Protein AF-A0A3D6EPU0-F1 (afdb_monomer_lite)

Secondary structure (DSSP, 8-state):
--HHHHHHHHH-SEEEEEESSPPPHHHHHHHHHHHHTT-EEEEEEETTS------TT-EEEEE-TTT--HHHHHHHHHH--

pLDDT: mean 90.76, std 3.89, range [76.94, 95.31]

Radius of gyration: 12.68 Å; chains: 1; bounding box: 28×26×31 Å

Foldseek 3Di:
DDPVLLVVLLPDQEAEAEPPEADDPVVLVSVVSSVVSVHAAEYEYEPVYDDPDDDPRHHYHYDHPVPDDPVNVVVVVVVSD

Sequence (81 aa):
MKESTKERIASAELFIVFSTISLSKSVKDEITYARTLYKQIVVVYDKDVPRNLKLSGVKEIEYDRKKDTPDKVLTEILKEI

Structure (mmCIF, N/CA/C/O backbone):
data_AF-A0A3D6EPU0-F1
#
_entry.id   AF-A0A3D6EPU0-F1
#
loop_
_atom_site.group_PDB
_atom_site.id
_atom_site.type_symbol
_atom_site.label_atom_id
_atom_site.label_alt_id
_atom_site.label_comp_id
_atom_site.label_asym_id
_atom_site.label_entity_id
_atom_site.label_seq_id
_atom_site.pdbx_PDB_ins_code
_atom_site.Cartn_x
_atom_site.Cartn_y
_atom_site.Cartn_z
_atom_site.occupancy
_atom_site.B_iso_or_equiv
_atom_site.auth_seq_id
_atom_site.auth_comp_id
_atom_site.auth_asym_id
_atom_site.auth_atom_id
_atom_site.pdbx_PDB_model_num
ATOM 1 N N . MET A 1 1 ? 0.253 13.410 11.215 1.00 84.00 1 MET A N 1
ATOM 2 C CA . MET A 1 1 ? -0.714 13.167 10.120 1.00 84.00 1 MET A CA 1
ATOM 3 C C . MET A 1 1 ? -1.829 14.204 10.198 1.00 84.00 1 MET A C 1
ATOM 5 O O . MET A 1 1 ? -2.231 14.532 11.308 1.00 84.00 1 MET A O 1
ATOM 9 N N . LYS A 1 2 ? -2.275 14.751 9.058 1.00 91.75 2 LYS A N 1
ATOM 10 C CA . LYS A 1 2 ? -3.362 15.747 8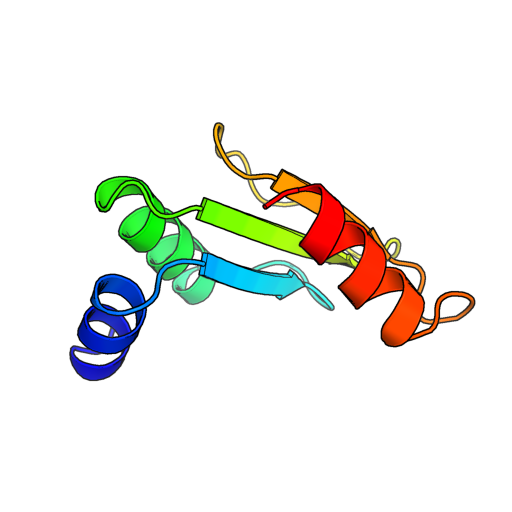.990 1.00 91.75 2 LYS A CA 1
ATOM 11 C C . LYS A 1 2 ? -4.725 15.079 9.210 1.00 91.75 2 LYS A C 1
ATOM 13 O O . LYS A 1 2 ? -4.882 13.911 8.865 1.00 91.75 2 LYS A O 1
ATOM 18 N N . GLU A 1 3 ? -5.699 15.821 9.731 1.00 91.50 3 GLU A N 1
ATOM 19 C CA . GLU A 1 3 ? -7.025 15.268 10.054 1.00 91.50 3 GL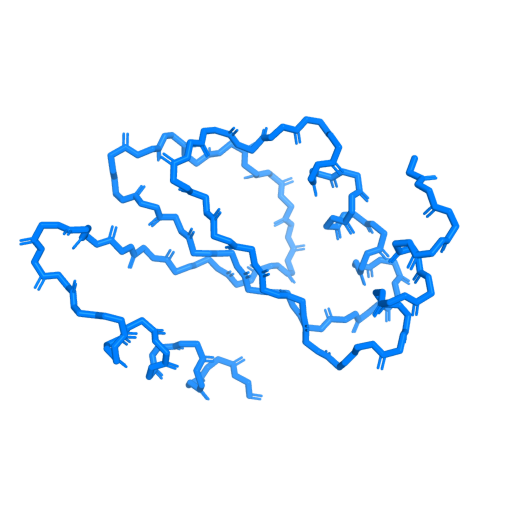U A CA 1
ATOM 20 C C . GLU A 1 3 ? -7.782 14.792 8.809 1.00 91.50 3 GLU A C 1
ATOM 22 O O . GLU A 1 3 ? -8.268 13.667 8.774 1.00 91.50 3 GLU A O 1
ATOM 27 N N . SER A 1 4 ? -7.715 15.557 7.717 1.00 93.38 4 SER A N 1
ATOM 28 C CA . SER A 1 4 ? -8.294 15.162 6.427 1.00 93.38 4 SER A CA 1
ATOM 29 C C . SER A 1 4 ? -7.728 13.850 5.870 1.00 93.38 4 SER A C 1
ATOM 31 O O . SER A 1 4 ? -8.423 13.115 5.173 1.00 93.38 4 SER A O 1
ATOM 33 N N . THR A 1 5 ? -6.470 13.513 6.173 1.00 92.62 5 THR A N 1
ATOM 34 C CA . THR A 1 5 ? -5.887 12.220 5.786 1.00 92.62 5 THR A CA 1
ATOM 35 C C . THR A 1 5 ? -6.503 11.084 6.598 1.00 92.62 5 THR A C 1
ATOM 37 O O . THR A 1 5 ? -6.837 10.048 6.030 1.00 92.62 5 THR A O 1
ATOM 40 N N . LYS A 1 6 ? -6.703 11.279 7.907 1.00 93.62 6 LYS A N 1
ATOM 41 C CA . LYS A 1 6 ? -7.334 10.270 8.767 1.00 93.62 6 LYS A CA 1
ATOM 42 C C . LYS A 1 6 ? -8.761 9.974 8.332 1.00 93.62 6 LYS A C 1
ATOM 44 O O . LYS A 1 6 ? -9.115 8.810 8.203 1.00 93.62 6 LYS A O 1
ATOM 49 N N . GLU A 1 7 ? -9.549 11.009 8.059 1.00 95.25 7 GLU A N 1
ATOM 50 C CA . GLU A 1 7 ? -10.939 10.873 7.607 1.00 95.25 7 GLU A CA 1
ATOM 51 C C . GLU A 1 7 ? -11.035 10.092 6.291 1.00 95.25 7 GLU A C 1
ATOM 53 O O . GLU A 1 7 ? -11.871 9.197 6.143 1.00 95.25 7 GLU A O 1
ATOM 58 N N . ARG A 1 8 ? -10.125 10.365 5.347 1.00 94.88 8 ARG A N 1
ATOM 59 C CA . ARG A 1 8 ? -10.033 9.614 4.087 1.00 94.88 8 ARG A CA 1
ATOM 60 C C . ARG A 1 8 ? -9.664 8.148 4.305 1.00 94.88 8 ARG A C 1
ATOM 62 O O . ARG A 1 8 ? -10.237 7.283 3.660 1.00 94.88 8 ARG A O 1
ATOM 69 N N . ILE A 1 9 ? -8.740 7.858 5.220 1.00 94.19 9 ILE A N 1
ATOM 70 C CA . ILE A 1 9 ? -8.375 6.474 5.561 1.00 94.19 9 ILE A CA 1
ATOM 71 C C . ILE A 1 9 ? -9.540 5.762 6.259 1.00 94.19 9 ILE A C 1
ATOM 73 O O . ILE A 1 9 ? -9.815 4.599 5.978 1.00 94.19 9 ILE A O 1
ATOM 77 N N . ALA A 1 10 ? -10.244 6.450 7.157 1.00 93.44 10 ALA A N 1
ATOM 78 C CA . ALA A 1 10 ? -11.356 5.880 7.905 1.00 93.44 10 ALA A CA 1
ATOM 79 C C . ALA A 1 10 ? -12.565 5.558 7.017 1.00 93.44 10 ALA A C 1
ATOM 81 O O . ALA A 1 10 ? -13.213 4.532 7.228 1.00 93.44 10 ALA A O 1
ATOM 82 N N . SER A 1 11 ? -12.836 6.395 6.014 1.00 94.56 11 SER A N 1
ATOM 83 C CA . SER A 1 11 ? -13.918 6.190 5.041 1.00 94.56 11 SER A CA 1
ATOM 84 C C . SER A 1 11 ? -13.570 5.206 3.921 1.00 94.56 11 SER A C 1
ATOM 86 O O . SER A 1 11 ? -14.478 4.655 3.308 1.00 94.56 11 SER A O 1
ATOM 88 N N . ALA A 1 12 ? -12.287 4.950 3.661 1.00 93.31 12 ALA A N 1
ATOM 89 C CA . ALA A 1 12 ? -11.866 3.977 2.660 1.00 93.31 12 ALA A CA 1
ATOM 90 C C . ALA A 1 12 ? -12.087 2.529 3.132 1.00 93.31 12 ALA A C 1
ATOM 92 O O . ALA A 1 12 ? -11.893 2.201 4.305 1.00 93.31 12 ALA A O 1
ATOM 93 N N . GLU A 1 13 ? -12.450 1.646 2.205 1.00 88.88 13 GLU A N 1
ATOM 94 C CA . GLU A 1 13 ? -12.485 0.192 2.431 1.00 88.88 13 GLU A CA 1
ATOM 95 C C . GLU A 1 13 ? -11.094 -0.431 2.237 1.00 88.88 13 GLU A C 1
ATOM 97 O O . GLU A 1 13 ? -10.666 -1.288 3.013 1.00 88.88 13 GLU A O 1
ATOM 102 N N . LEU A 1 14 ? -10.350 0.094 1.260 1.00 92.25 14 LEU A N 1
ATOM 103 C CA . LEU A 1 14 ? -9.038 -0.382 0.843 1.00 92.25 14 LEU A CA 1
ATOM 104 C C . LEU A 1 14 ? -8.010 0.754 0.860 1.00 92.25 14 LEU A C 1
ATOM 106 O O . LEU A 1 14 ? -8.248 1.840 0.326 1.00 92.25 14 LEU A O 1
ATOM 110 N N . PHE A 1 15 ? -6.837 0.484 1.429 1.00 93.75 15 PHE A N 1
ATOM 111 C CA . PHE A 1 15 ? -5.707 1.406 1.463 1.00 93.75 15 PHE A CA 1
ATOM 112 C C . PHE A 1 15 ? -4.553 0.869 0.611 1.00 93.75 15 PHE A C 1
ATOM 114 O O . PHE A 1 15 ? -3.867 -0.078 0.999 1.00 93.75 15 PHE A O 1
ATOM 121 N N . ILE A 1 16 ? -4.338 1.479 -0.558 1.00 93.50 16 ILE A N 1
ATOM 122 C CA . ILE A 1 16 ? -3.277 1.090 -1.495 1.00 93.50 16 ILE A CA 1
ATOM 123 C C . ILE A 1 16 ? -2.126 2.093 -1.419 1.00 93.50 16 ILE A C 1
ATOM 125 O O . ILE A 1 16 ? -2.341 3.303 -1.510 1.00 93.50 16 ILE A O 1
ATOM 129 N N . VAL A 1 17 ? -0.896 1.594 -1.320 1.00 93.25 17 VAL A N 1
ATOM 130 C CA . VAL A 1 17 ? 0.325 2.406 -1.344 1.00 93.25 17 VAL A CA 1
ATOM 131 C C . VAL A 1 17 ? 1.236 1.942 -2.468 1.00 93.25 17 VAL A C 1
ATOM 133 O O . VAL A 1 17 ? 1.597 0.773 -2.527 1.00 93.25 17 VAL A O 1
ATOM 136 N N . PHE A 1 18 ? 1.677 2.869 -3.315 1.00 91.94 18 PHE A N 1
ATOM 137 C CA . PHE A 1 18 ? 2.705 2.611 -4.323 1.00 91.94 18 PHE A CA 1
ATOM 138 C C . PHE A 1 18 ? 4.062 3.107 -3.819 1.00 91.94 18 PHE A C 1
ATOM 140 O O . PHE A 1 18 ? 4.270 4.302 -3.610 1.00 91.94 18 PHE A O 1
ATOM 147 N N . SER A 1 19 ? 4.994 2.182 -3.620 1.00 92.12 19 SER A N 1
ATOM 148 C CA . SER A 1 19 ? 6.338 2.425 -3.104 1.00 92.12 19 SER A CA 1
ATOM 149 C C . SER A 1 19 ? 7.356 2.384 -4.246 1.00 92.12 19 SER A C 1
ATOM 151 O O . SER A 1 19 ? 8.060 1.397 -4.443 1.00 92.12 19 SER A O 1
ATOM 153 N N . THR A 1 20 ? 7.453 3.484 -4.995 1.00 89.50 20 THR A N 1
ATOM 154 C CA . THR A 1 20 ? 8.498 3.705 -6.022 1.00 89.50 20 THR A CA 1
ATOM 155 C C . THR A 1 20 ? 9.825 4.194 -5.434 1.00 89.50 20 THR A C 1
ATOM 157 O O . THR A 1 20 ? 10.839 4.268 -6.124 1.00 89.50 20 THR A O 1
ATOM 160 N N . ILE A 1 21 ? 9.818 4.510 -4.140 1.00 91.00 21 ILE A N 1
ATOM 161 C CA . ILE A 1 21 ? 10.972 4.794 -3.286 1.00 91.00 21 ILE A CA 1
ATOM 162 C C . ILE A 1 21 ? 10.728 4.167 -1.910 1.00 91.00 21 ILE A C 1
ATOM 164 O O . ILE A 1 21 ? 9.623 3.713 -1.616 1.00 91.00 21 ILE A O 1
ATOM 168 N N . SER A 1 22 ? 11.749 4.164 -1.051 1.00 91.44 22 SER A N 1
ATOM 169 C CA . SER A 1 22 ? 11.639 3.700 0.338 1.00 91.44 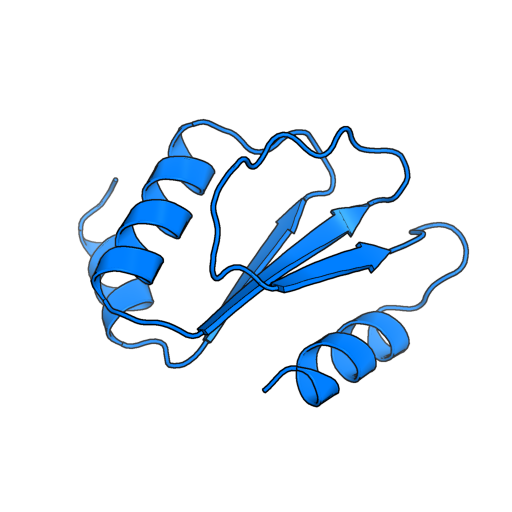22 SER A CA 1
ATOM 170 C C . SER A 1 22 ? 10.526 4.455 1.079 1.00 91.44 22 SER A C 1
ATOM 172 O O . SER A 1 22 ? 10.499 5.688 1.057 1.00 91.44 22 SER A O 1
ATOM 174 N N . LEU A 1 23 ? 9.614 3.735 1.747 1.00 93.31 23 LEU A N 1
ATOM 175 C CA . LEU A 1 23 ? 8.475 4.357 2.430 1.00 93.31 23 LEU A CA 1
ATOM 176 C C . LEU A 1 23 ? 8.947 5.364 3.481 1.00 93.31 23 LEU A C 1
ATOM 178 O O . LEU A 1 23 ? 9.757 5.032 4.355 1.00 93.31 23 LEU A O 1
ATOM 182 N N . SER A 1 24 ? 8.391 6.573 3.422 1.00 93.44 24 SER A N 1
ATOM 183 C CA . SER A 1 24 ? 8.663 7.628 4.395 1.00 93.44 24 SER A CA 1
ATOM 184 C C . SER A 1 24 ? 8.006 7.327 5.745 1.00 93.44 24 SER A C 1
ATOM 186 O O . SER A 1 24 ? 7.075 6.525 5.842 1.00 93.44 24 SER A O 1
ATOM 188 N N . LYS A 1 25 ? 8.457 8.011 6.805 1.00 92.31 25 LYS A N 1
ATOM 189 C CA . LYS A 1 25 ? 7.841 7.898 8.136 1.00 92.31 25 LYS A CA 1
ATOM 190 C C . LYS A 1 25 ? 6.345 8.237 8.102 1.00 92.31 25 LYS A C 1
ATOM 192 O O . LYS A 1 25 ? 5.558 7.488 8.659 1.00 92.31 25 LYS A O 1
ATOM 197 N N . SER A 1 26 ? 5.957 9.295 7.384 1.00 93.69 26 SER A N 1
ATOM 198 C CA . SER A 1 26 ? 4.546 9.697 7.273 1.00 93.69 26 SER A CA 1
ATOM 199 C C . SER A 1 26 ? 3.683 8.598 6.656 1.00 93.69 26 SER A C 1
ATOM 201 O O . SER A 1 26 ? 2.616 8.302 7.177 1.00 93.69 26 SER A O 1
ATOM 203 N N . VAL A 1 27 ? 4.161 7.947 5.591 1.00 93.81 27 VAL A N 1
ATOM 204 C CA . VAL A 1 27 ? 3.408 6.862 4.942 1.00 93.81 27 VAL A CA 1
ATOM 205 C C . VAL A 1 27 ? 3.329 5.632 5.850 1.00 93.81 27 VAL A C 1
ATOM 207 O O . VAL A 1 27 ? 2.291 4.984 5.920 1.00 93.81 27 VAL A O 1
ATOM 210 N N . LYS A 1 28 ? 4.386 5.325 6.612 1.00 93.62 28 LYS A N 1
ATOM 211 C CA . LYS A 1 28 ? 4.335 4.252 7.622 1.00 93.62 28 LYS A CA 1
ATOM 212 C C . LYS A 1 28 ? 3.340 4.559 8.741 1.00 93.62 28 LYS A C 1
ATOM 214 O O . LYS A 1 28 ? 2.645 3.647 9.188 1.00 93.62 28 LYS A O 1
ATOM 219 N N . ASP A 1 29 ? 3.248 5.816 9.168 1.00 94.25 29 ASP A N 1
ATOM 220 C CA . ASP A 1 29 ? 2.263 6.256 10.158 1.00 94.25 29 ASP A CA 1
ATOM 221 C C . ASP A 1 29 ? 0.831 6.118 9.601 1.00 94.25 29 ASP A C 1
ATOM 223 O O . ASP A 1 29 ? -0.058 5.647 10.307 1.00 94.25 29 ASP A O 1
ATOM 227 N N . GLU A 1 30 ? 0.613 6.448 8.323 1.00 95.31 30 GLU A N 1
ATOM 228 C CA . GLU A 1 30 ? -0.670 6.264 7.625 1.00 95.31 30 GLU A CA 1
ATOM 229 C C . GLU A 1 30 ? -1.059 4.782 7.501 1.00 95.31 30 GLU A C 1
ATOM 231 O O . GLU A 1 30 ? -2.176 4.416 7.860 1.00 95.31 30 GLU A O 1
ATOM 236 N N . ILE A 1 31 ? -0.127 3.914 7.085 1.00 94.69 31 ILE A N 1
ATOM 237 C CA . ILE A 1 31 ? -0.325 2.454 7.037 1.00 94.69 31 ILE A CA 1
ATOM 238 C C . ILE A 1 31 ? -0.664 1.913 8.430 1.00 94.69 31 ILE A C 1
ATOM 240 O O . ILE A 1 31 ? -1.578 1.105 8.591 1.00 94.69 31 ILE A O 1
ATOM 244 N N . THR A 1 32 ? 0.058 2.368 9.456 1.00 94.25 32 THR A N 1
ATOM 245 C CA . THR A 1 32 ? -0.187 1.952 10.843 1.00 94.25 32 THR A CA 1
ATOM 246 C C . THR A 1 32 ? -1.581 2.372 11.289 1.00 94.25 32 THR A C 1
ATOM 248 O O . THR A 1 32 ? -2.301 1.566 11.870 1.00 94.25 32 THR A O 1
ATOM 251 N N . TYR A 1 33 ? -1.997 3.598 10.973 1.00 94.88 33 TYR A N 1
ATOM 252 C CA . TYR A 1 33 ? -3.339 4.075 11.285 1.00 94.88 33 TYR A CA 1
ATOM 253 C C . TYR A 1 33 ? -4.423 3.272 10.554 1.00 94.88 33 TYR A C 1
ATOM 255 O O . TYR A 1 33 ? -5.341 2.773 11.204 1.00 94.88 33 TYR A O 1
ATOM 263 N N . ALA A 1 34 ? -4.285 3.046 9.243 1.00 94.75 34 ALA A N 1
ATOM 264 C CA . ALA A 1 34 ? -5.194 2.192 8.472 1.00 94.75 34 ALA A CA 1
ATOM 265 C C . ALA A 1 34 ? -5.331 0.792 9.097 1.00 94.75 34 ALA A C 1
ATOM 267 O O . ALA A 1 34 ? -6.433 0.259 9.222 1.00 94.75 34 ALA A O 1
ATOM 268 N N . ARG A 1 35 ? -4.223 0.231 9.592 1.00 92.81 35 ARG A N 1
ATOM 269 C CA . ARG A 1 35 ? -4.211 -1.066 10.274 1.00 92.81 35 ARG A CA 1
ATOM 270 C C . ARG A 1 35 ? -4.992 -1.042 11.587 1.00 92.81 35 ARG A C 1
ATOM 272 O O . ARG A 1 35 ? -5.706 -1.997 11.869 1.00 92.81 35 ARG A O 1
ATOM 279 N N . THR A 1 36 ? -4.893 0.030 12.382 1.00 93.56 36 THR A N 1
ATOM 280 C CA . THR A 1 36 ? -5.692 0.160 13.622 1.00 93.56 36 THR A CA 1
ATOM 281 C C . THR A 1 36 ? -7.197 0.195 13.362 1.00 93.56 36 THR A C 1
ATOM 283 O O . THR A 1 36 ? -7.978 -0.174 14.232 1.00 93.56 36 THR A O 1
ATOM 286 N N . LEU A 1 37 ? -7.597 0.593 12.153 1.00 94.12 37 LEU A N 1
ATOM 287 C CA . LEU A 1 37 ? -8.981 0.597 11.691 1.00 94.12 37 LEU A CA 1
ATOM 288 C C . LEU A 1 37 ? -9.368 -0.692 10.947 1.00 94.12 37 LEU A C 1
ATOM 290 O O . LEU A 1 37 ? -10.416 -0.723 10.307 1.00 94.12 37 LEU A O 1
ATOM 294 N N . TYR A 1 38 ? -8.526 -1.731 11.009 1.00 91.56 38 TYR A N 1
ATOM 295 C CA . TYR A 1 38 ? -8.722 -3.027 10.350 1.00 91.56 38 TYR A CA 1
ATOM 296 C C . TYR A 1 38 ? -8.996 -2.922 8.844 1.00 91.56 38 TYR A C 1
ATOM 298 O O . TYR A 1 38 ? -9.719 -3.738 8.277 1.00 91.56 38 TYR A O 1
ATOM 306 N N . LYS A 1 39 ? -8.422 -1.910 8.184 1.00 91.81 39 LYS A N 1
ATOM 307 C CA . LYS A 1 39 ? -8.551 -1.750 6.733 1.00 91.81 39 LYS A CA 1
ATOM 308 C C . LYS A 1 39 ? -7.772 -2.835 6.000 1.00 91.81 39 LYS A C 1
ATOM 310 O O . LYS A 1 39 ? -6.740 -3.298 6.489 1.00 91.81 39 LYS A O 1
ATOM 315 N N . GLN A 1 40 ? -8.232 -3.192 4.802 1.00 92.25 40 GLN A N 1
ATOM 316 C CA . GLN A 1 40 ? -7.413 -3.953 3.864 1.00 92.25 40 GLN A CA 1
ATOM 317 C C . GLN A 1 40 ? -6.289 -3.044 3.360 1.00 92.25 40 GLN A C 1
ATOM 319 O O . GLN A 1 40 ? -6.533 -1.904 2.958 1.00 92.25 40 GLN A O 1
ATOM 324 N N . ILE A 1 41 ? -5.048 -3.525 3.418 1.00 94.62 41 ILE A N 1
ATOM 325 C CA . ILE A 1 41 ? -3.866 -2.739 3.056 1.00 94.62 41 ILE A CA 1
ATOM 326 C C . ILE A 1 41 ? -3.067 -3.499 2.013 1.00 94.62 41 ILE A C 1
ATOM 328 O O . ILE A 1 41 ? -2.624 -4.622 2.266 1.00 94.62 41 ILE A O 1
ATOM 332 N N . VAL A 1 42 ? -2.832 -2.844 0.880 1.00 94.75 42 VAL A N 1
ATOM 333 C CA . VAL A 1 42 ? -1.992 -3.353 -0.202 1.00 94.75 42 VAL A CA 1
ATOM 334 C C . VAL A 1 42 ? -0.846 -2.378 -0.435 1.00 94.75 42 VAL A C 1
ATOM 336 O O . VAL A 1 42 ? -1.057 -1.185 -0.645 1.00 94.75 42 VAL A O 1
ATOM 339 N N . VAL A 1 43 ? 0.383 -2.876 -0.399 1.00 94.31 43 VAL A N 1
ATOM 340 C CA . VAL A 1 43 ? 1.585 -2.098 -0.693 1.00 94.31 43 VAL A CA 1
ATOM 341 C C . VAL A 1 43 ? 2.238 -2.680 -1.932 1.00 94.31 43 VAL A C 1
ATOM 343 O O . VAL A 1 43 ? 2.680 -3.825 -1.940 1.00 94.31 43 VAL A O 1
ATOM 346 N N . VAL A 1 44 ? 2.300 -1.877 -2.984 1.00 93.56 44 VAL A N 1
ATOM 347 C CA . VAL A 1 44 ? 2.951 -2.221 -4.242 1.00 93.56 44 VAL A CA 1
ATOM 348 C C . VAL A 1 44 ? 4.371 -1.678 -4.210 1.00 93.56 44 VAL A C 1
ATOM 350 O O . VAL A 1 44 ? 4.577 -0.465 -4.250 1.00 93.56 44 VAL A O 1
ATOM 353 N N . TYR A 1 45 ? 5.355 -2.562 -4.135 1.00 93.75 45 TYR A N 1
ATOM 354 C CA . TYR A 1 45 ? 6.769 -2.224 -4.195 1.00 93.75 45 TYR A CA 1
ATOM 355 C C . TYR A 1 45 ? 7.282 -2.280 -5.622 1.00 93.75 45 TYR A C 1
ATOM 357 O O . TYR A 1 45 ? 7.119 -3.289 -6.303 1.00 93.75 45 TYR A O 1
ATOM 365 N N . ASP A 1 46 ? 7.976 -1.228 -6.049 1.00 92.00 46 ASP A N 1
ATOM 366 C CA . ASP A 1 46 ? 8.869 -1.359 -7.195 1.00 92.00 46 ASP A CA 1
ATOM 367 C C . ASP A 1 46 ? 9.994 -2.343 -6.828 1.00 92.00 46 ASP A C 1
ATOM 369 O O . ASP A 1 46 ? 10.583 -2.241 -5.749 1.00 92.00 46 ASP A O 1
ATOM 373 N N . LYS A 1 47 ? 10.293 -3.300 -7.708 1.00 91.88 47 LYS A N 1
ATOM 374 C CA . LYS A 1 47 ? 11.344 -4.310 -7.504 1.00 91.88 47 LYS A CA 1
ATOM 375 C C . LYS A 1 47 ? 12.719 -3.703 -7.193 1.00 91.88 47 LYS A C 1
ATOM 377 O O . LYS A 1 47 ? 13.546 -4.348 -6.553 1.00 91.88 47 LYS A O 1
ATOM 382 N N . ASP A 1 48 ? 12.980 -2.480 -7.668 1.00 91.62 48 ASP A N 1
ATOM 383 C CA . ASP A 1 48 ? 14.259 -1.787 -7.498 1.00 91.62 48 ASP A CA 1
ATOM 384 C C . ASP A 1 48 ? 14.341 -1.099 -6.114 1.00 91.62 48 ASP A C 1
ATOM 386 O O . ASP A 1 48 ? 15.365 -0.506 -5.763 1.00 91.62 48 ASP A O 1
ATOM 390 N N . VAL A 1 49 ? 13.265 -1.142 -5.318 1.00 89.25 49 VAL A N 1
ATOM 391 C CA . VAL A 1 49 ? 13.136 -0.427 -4.046 1.00 89.25 49 VAL A CA 1
ATOM 392 C C . VAL A 1 49 ? 13.277 -1.381 -2.860 1.00 89.25 49 VAL A C 1
ATOM 394 O O . VAL A 1 49 ? 12.573 -2.387 -2.775 1.00 89.25 49 VAL A O 1
ATOM 397 N N . PRO A 1 50 ? 14.119 -1.046 -1.864 1.00 86.12 50 PRO A N 1
ATOM 398 C CA . PRO A 1 50 ? 14.214 -1.832 -0.642 1.00 86.12 50 PRO A CA 1
ATOM 399 C C . PRO A 1 50 ? 12.882 -1.889 0.113 1.00 86.12 50 PRO A C 1
ATOM 401 O O . PRO A 1 50 ? 12.337 -0.858 0.525 1.00 86.12 50 PRO A O 1
ATOM 404 N N . ARG A 1 51 ? 12.404 -3.108 0.376 1.00 87.44 51 ARG A N 1
ATOM 405 C CA . ARG A 1 51 ? 11.225 -3.350 1.213 1.00 87.44 51 ARG A CA 1
ATOM 406 C C . ARG A 1 51 ? 11.551 -3.010 2.663 1.00 87.44 51 ARG A C 1
ATOM 408 O O . ARG A 1 51 ? 12.309 -3.703 3.338 1.00 87.44 51 ARG A O 1
ATOM 415 N N . ASN A 1 52 ? 11.018 -1.887 3.132 1.00 84.31 52 ASN A N 1
ATOM 416 C CA . ASN A 1 52 ? 11.351 -1.305 4.433 1.00 84.31 52 ASN A CA 1
ATOM 417 C C . ASN A 1 52 ? 10.155 -1.266 5.405 1.00 84.31 52 ASN A C 1
ATOM 419 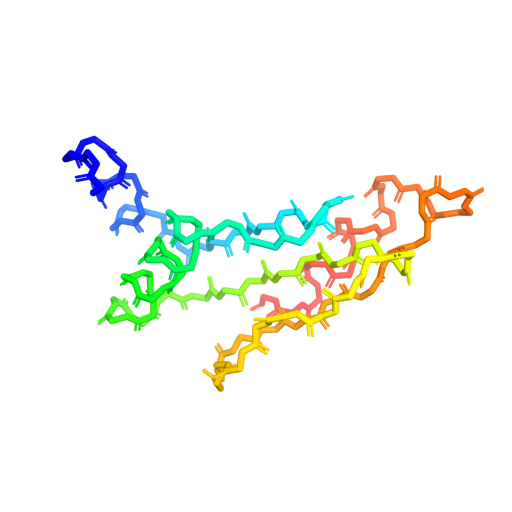O O . ASN A 1 52 ? 10.205 -0.555 6.421 1.00 84.31 52 ASN A O 1
ATOM 423 N N . LEU A 1 53 ? 9.086 -1.997 5.087 1.00 86.69 53 LEU A N 1
ATOM 424 C CA . LEU A 1 53 ? 7.932 -2.215 5.949 1.00 86.69 53 LEU A CA 1
ATOM 425 C C . LEU A 1 53 ? 8.130 -3.517 6.726 1.00 86.69 53 LEU A C 1
ATOM 427 O O . LEU A 1 53 ? 8.497 -4.542 6.170 1.00 86.69 53 LEU A O 1
ATOM 431 N N . LYS A 1 54 ? 7.934 -3.457 8.042 1.00 82.38 54 LYS A N 1
ATOM 432 C CA .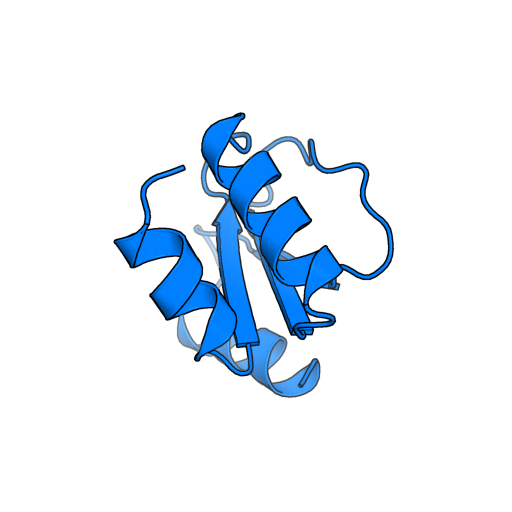 LYS A 1 54 ? 8.005 -4.617 8.940 1.00 82.38 54 LYS A CA 1
ATOM 433 C C . LYS A 1 54 ? 6.690 -4.725 9.703 1.00 82.38 54 LYS A C 1
ATOM 435 O O . LYS A 1 54 ? 6.666 -4.612 10.925 1.00 82.38 54 LYS A O 1
ATOM 440 N N . LEU A 1 55 ? 5.584 -4.820 8.970 1.00 82.81 55 LEU A N 1
ATOM 441 C CA . LEU A 1 55 ? 4.240 -4.899 9.538 1.00 82.81 55 LEU A CA 1
ATOM 442 C C . LEU A 1 55 ? 3.530 -6.138 8.999 1.00 82.81 55 LEU A C 1
ATOM 444 O O . LEU A 1 55 ? 3.482 -6.356 7.795 1.00 82.81 55 LEU A O 1
ATOM 448 N N . SER A 1 56 ? 2.975 -6.943 9.903 1.00 81.44 56 SER A N 1
ATOM 449 C CA . SER A 1 56 ? 2.106 -8.062 9.544 1.00 81.44 56 SER A CA 1
ATOM 450 C C . SER A 1 56 ? 0.697 -7.576 9.195 1.00 81.44 56 SER A C 1
ATOM 452 O O . SER A 1 56 ? 0.262 -6.515 9.654 1.00 81.44 56 SER A O 1
ATOM 454 N N . GLY A 1 57 ? -0.031 -8.370 8.405 1.00 82.88 57 GLY A N 1
ATOM 455 C CA . GLY A 1 57 ? -1.397 -8.041 7.977 1.00 82.88 57 GLY A CA 1
ATOM 456 C C . GLY A 1 57 ? -1.466 -7.036 6.825 1.00 82.88 57 GLY A C 1
ATOM 457 O O . GLY A 1 57 ? -2.517 -6.450 6.595 1.00 82.88 57 GLY A O 1
ATOM 458 N N . VAL A 1 58 ? -0.354 -6.836 6.118 1.00 90.50 58 VAL A N 1
ATOM 459 C CA . VAL A 1 58 ? -0.275 -6.044 4.890 1.00 90.50 58 VAL A CA 1
ATOM 460 C C . VAL A 1 58 ? 0.005 -6.991 3.731 1.00 90.50 58 VAL A C 1
ATOM 462 O O . VAL A 1 58 ? 0.843 -7.886 3.854 1.00 90.50 58 VAL A O 1
ATOM 465 N N . LYS A 1 59 ? -0.703 -6.811 2.615 1.00 92.31 59 LYS A N 1
ATOM 466 C CA . LYS A 1 59 ? -0.416 -7.519 1.368 1.00 92.31 59 LYS A CA 1
ATOM 467 C C . LYS A 1 59 ? 0.652 -6.753 0.606 1.00 92.31 59 LYS A C 1
ATOM 469 O O . LYS A 1 59 ? 0.491 -5.565 0.346 1.00 92.31 59 LYS A O 1
ATOM 474 N N . GLU A 1 60 ? 1.746 -7.421 0.272 1.00 91.75 60 GLU A N 1
ATOM 475 C CA . GLU A 1 60 ? 2.844 -6.822 -0.482 1.00 91.75 60 GLU A CA 1
ATOM 476 C C . GLU A 1 60 ? 2.885 -7.408 -1.889 1.00 91.75 60 GLU A C 1
ATOM 478 O O . GLU A 1 60 ? 3.030 -8.617 -2.057 1.00 91.75 60 GLU A O 1
ATOM 483 N N . ILE A 1 61 ? 2.783 -6.540 -2.891 1.00 92.00 61 ILE A N 1
ATOM 484 C CA . ILE A 1 61 ? 2.878 -6.892 -4.308 1.00 92.00 61 ILE A CA 1
ATOM 485 C C . ILE A 1 61 ? 4.185 -6.315 -4.838 1.00 92.00 61 ILE A C 1
ATOM 487 O O . ILE A 1 61 ? 4.510 -5.163 -4.566 1.00 92.00 61 ILE A O 1
ATOM 491 N N . GLU A 1 62 ? 4.943 -7.102 -5.594 1.00 91.94 62 GLU A N 1
ATOM 492 C CA . GLU A 1 62 ? 6.108 -6.602 -6.324 1.00 91.94 62 GLU A CA 1
ATOM 493 C C . GLU A 1 62 ? 5.715 -6.204 -7.748 1.00 91.94 62 GLU A C 1
ATOM 495 O O . GLU A 1 62 ? 4.917 -6.882 -8.393 1.00 91.94 62 GLU A O 1
ATOM 500 N N . TYR A 1 63 ? 6.295 -5.113 -8.237 1.00 91.88 63 TYR A N 1
ATOM 501 C CA . TYR A 1 63 ? 6.057 -4.551 -9.559 1.00 91.88 63 TYR A CA 1
ATOM 502 C C . TYR A 1 63 ? 7.377 -4.178 -10.237 1.00 91.88 63 TYR A C 1
ATOM 504 O O . TYR A 1 63 ? 8.227 -3.507 -9.653 1.00 91.88 63 TYR A O 1
ATOM 512 N N . ASP A 1 64 ? 7.541 -4.560 -11.502 1.00 91.44 64 ASP A N 1
ATOM 513 C CA . ASP A 1 64 ? 8.655 -4.123 -12.340 1.00 91.44 64 ASP A CA 1
ATOM 514 C C . ASP A 1 64 ? 8.215 -2.998 -13.278 1.00 91.44 64 ASP A C 1
ATOM 516 O O . ASP A 1 64 ? 7.691 -3.258 -14.360 1.00 91.44 64 ASP A O 1
ATOM 520 N N . ARG A 1 65 ? 8.526 -1.741 -12.942 1.00 85.12 65 ARG A N 1
ATOM 521 C CA . ARG A 1 65 ? 8.174 -0.579 -13.782 1.00 85.12 65 ARG A CA 1
ATOM 522 C C . ARG A 1 65 ? 8.674 -0.619 -15.227 1.00 85.12 65 ARG A C 1
ATOM 524 O O . ARG A 1 65 ? 8.222 0.181 -16.039 1.00 85.12 65 ARG A O 1
ATOM 531 N N . LYS A 1 66 ? 9.652 -1.476 -15.546 1.00 87.44 66 LYS A N 1
ATOM 532 C CA . LYS A 1 66 ? 10.203 -1.611 -16.903 1.00 87.44 66 LYS A CA 1
ATOM 533 C C . LYS A 1 66 ? 9.485 -2.675 -17.731 1.00 87.44 66 LYS A C 1
ATOM 535 O O . LYS A 1 66 ? 9.698 -2.719 -18.939 1.00 87.44 66 LYS A O 1
ATOM 540 N N . LYS A 1 67 ? 8.708 -3.558 -17.099 1.00 90.88 67 LYS A N 1
ATOM 541 C CA . LYS A 1 67 ? 8.087 -4.723 -17.750 1.00 90.88 67 LYS A CA 1
ATOM 542 C C . LYS A 1 67 ? 6.583 -4.793 -17.549 1.00 90.88 67 LYS A C 1
ATOM 544 O O . LYS A 1 67 ? 5.872 -5.242 -18.442 1.00 90.88 67 LYS A O 1
ATOM 549 N N . ASP A 1 68 ? 6.119 -4.394 -16.379 1.00 89.38 68 ASP A N 1
ATOM 550 C CA . ASP A 1 68 ? 4.737 -4.534 -15.972 1.00 89.38 68 ASP A CA 1
ATOM 551 C C . ASP A 1 68 ? 3.942 -3.288 -16.362 1.00 89.38 68 ASP A C 1
ATOM 553 O O . ASP A 1 68 ? 4.420 -2.157 -16.267 1.00 89.38 68 ASP A O 1
ATOM 557 N N . THR A 1 69 ? 2.706 -3.498 -16.807 1.00 87.44 69 THR A N 1
ATOM 558 C CA . THR A 1 69 ? 1.767 -2.417 -17.108 1.00 87.44 69 THR A CA 1
ATOM 559 C C . THR A 1 69 ? 0.945 -2.056 -15.869 1.00 87.44 69 THR A C 1
ATOM 561 O O . THR A 1 69 ? 0.761 -2.902 -14.986 1.00 87.44 69 THR A O 1
ATOM 564 N N . PRO A 1 70 ? 0.379 -0.836 -15.806 1.00 84.75 70 PRO A N 1
ATOM 565 C CA . PRO A 1 70 ? -0.579 -0.473 -14.763 1.00 84.75 70 PRO A CA 1
ATOM 566 C C . PRO A 1 70 ? -1.725 -1.487 -14.625 1.00 84.75 70 PRO A C 1
ATOM 568 O O . PRO A 1 70 ? -2.087 -1.844 -13.508 1.00 84.75 70 PRO A O 1
ATOM 571 N N . ASP A 1 71 ? -2.227 -2.025 -15.741 1.00 88.62 71 ASP A N 1
ATOM 572 C CA . ASP A 1 71 ? -3.312 -3.016 -15.745 1.00 88.62 71 ASP A CA 1
ATOM 573 C C . ASP A 1 71 ? -2.931 -4.315 -15.035 1.00 88.62 71 ASP A C 1
ATOM 575 O O . ASP A 1 71 ? -3.740 -4.885 -14.301 1.00 88.62 71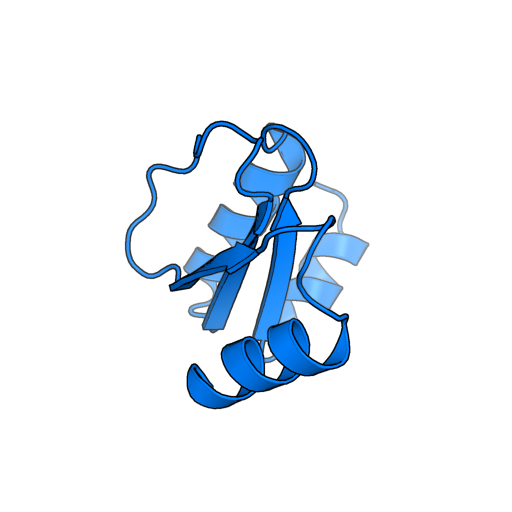 ASP A O 1
ATOM 579 N N . LYS A 1 72 ? -1.687 -4.779 -15.208 1.00 88.12 72 LYS A N 1
ATOM 580 C CA . LYS A 1 72 ? -1.192 -5.961 -14.499 1.00 88.12 72 LYS A CA 1
ATOM 581 C C . LYS A 1 72 ? -1.187 -5.716 -12.992 1.00 88.12 72 LYS A C 1
ATOM 583 O O . LYS A 1 72 ? -1.673 -6.554 -12.243 1.00 88.12 72 LYS A O 1
ATOM 588 N N . VAL A 1 73 ? -0.697 -4.557 -12.550 1.00 88.12 73 VAL A N 1
ATOM 589 C CA . VAL A 1 73 ? -0.657 -4.206 -11.120 1.00 88.12 73 VAL A CA 1
ATOM 590 C C . VAL A 1 73 ? -2.055 -4.120 -10.530 1.00 88.12 73 VAL A C 1
ATOM 592 O O . VAL A 1 73 ? -2.306 -4.679 -9.468 1.00 88.12 73 VAL A O 1
ATOM 595 N N . LEU A 1 74 ? -2.976 -3.459 -11.231 1.00 89.31 74 LEU A N 1
ATOM 596 C CA . LEU A 1 74 ? -4.373 -3.367 -10.813 1.00 89.31 74 LEU A CA 1
ATOM 597 C C . LEU A 1 74 ? -5.021 -4.750 -10.730 1.00 89.31 74 LEU A C 1
ATOM 599 O O . LEU A 1 74 ? -5.724 -5.033 -9.767 1.00 89.31 74 LEU A O 1
ATOM 603 N N . THR A 1 75 ? -4.734 -5.631 -11.688 1.00 91.62 75 THR A N 1
ATOM 604 C CA . THR A 1 75 ? -5.227 -7.013 -11.674 1.00 91.62 75 THR A CA 1
ATOM 605 C C . THR A 1 75 ? -4.726 -7.780 -10.451 1.00 91.62 75 THR A C 1
ATOM 607 O O . THR A 1 75 ? -5.509 -8.479 -9.816 1.00 91.62 75 THR A O 1
ATOM 610 N N . GLU A 1 76 ? -3.448 -7.643 -10.089 1.00 90.69 76 GLU A N 1
ATOM 611 C CA . GLU A 1 76 ? -2.904 -8.288 -8.887 1.00 90.69 76 GLU A CA 1
ATOM 612 C C . GLU A 1 76 ? -3.500 -7.701 -7.601 1.00 90.69 76 GLU A C 1
ATOM 614 O O . GLU A 1 76 ? -3.835 -8.454 -6.694 1.00 90.69 76 GLU A O 1
ATOM 619 N N . ILE A 1 77 ? -3.724 -6.383 -7.536 1.00 90.12 77 ILE A N 1
ATOM 620 C CA . ILE A 1 77 ? -4.417 -5.754 -6.400 1.00 90.12 77 ILE A CA 1
ATOM 621 C C . ILE A 1 77 ? -5.828 -6.333 -6.244 1.00 90.12 77 ILE A C 1
ATOM 623 O O . ILE A 1 77 ? -6.219 -6.690 -5.138 1.00 90.12 77 ILE A O 1
ATOM 627 N N . LEU A 1 78 ? -6.582 -6.454 -7.341 1.00 89.00 78 LEU A N 1
ATOM 628 C CA . LEU A 1 78 ? -7.962 -6.946 -7.324 1.00 89.00 78 LEU A CA 1
ATOM 629 C C . LEU A 1 78 ? -8.091 -8.421 -6.920 1.00 89.00 78 LEU A C 1
ATOM 631 O O . LEU A 1 78 ? -9.152 -8.815 -6.456 1.00 89.00 78 LEU A O 1
ATOM 635 N N . LYS A 1 79 ? -7.042 -9.236 -7.080 1.00 88.00 79 LYS A N 1
ATOM 636 C CA . LYS A 1 79 ? -7.030 -10.633 -6.608 1.00 88.00 79 LYS A CA 1
ATOM 637 C C . LYS A 1 79 ? -6.874 -10.759 -5.092 1.00 88.00 79 LYS A C 1
ATOM 639 O O . LYS A 1 79 ? -7.176 -11.812 -4.540 1.00 88.00 79 LYS A O 1
ATOM 644 N N . GLU A 1 80 ? -6.346 -9.726 -4.443 1.00 79.75 80 GLU A N 1
ATOM 645 C CA . GLU A 1 80 ? -6.046 -9.720 -3.007 1.00 79.75 80 GLU A CA 1
ATOM 646 C C . GLU A 1 80 ? -7.175 -9.112 -2.155 1.00 79.75 80 GLU A C 1
ATOM 648 O O . GLU A 1 80 ? -7.055 -9.081 -0.925 1.00 79.75 80 GLU A O 1
ATOM 653 N N . ILE A 1 81 ? -8.242 -8.628 -2.804 1.00 76.94 81 ILE A N 1
ATOM 654 C CA . ILE A 1 81 ? -9.452 -8.049 -2.198 1.00 76.94 81 ILE A CA 1
ATOM 655 C C . ILE A 1 81 ? -10.544 -9.113 -2.147 1.00 76.94 81 ILE A C 1
ATOM 657 O O . ILE A 1 81 ? -11.147 -9.243 -1.056 1.00 76.94 81 ILE A O 1
#